Protein AF-A0A958DBS1-F1 (afdb_monomer_lite)

Foldseek 3Di:
DDDPPDPPPDPPNCPVLLVLLVVLVVCLPPVVPPAQLQVVLVCVVVVVDPPADNAQDQALVVLLVCCVSPVVNSCSQLVVVVLSSLVSVLSNLVSVCVVCCVVPVVVSVVVSVVSVVVSVVCVVLRLSVVSSVLSVQLVPDPDPVSVVVSRVVSRVSSCVQCVPDSHTHCVVVVVVD

pLDDT: mean 83.67, std 17.8, range [31.98, 98.0]

Structure (mmCIF, N/CA/C/O backbone):
data_AF-A0A958DBS1-F1
#
_entry.id   AF-A0A958DBS1-F1
#
loop_
_atom_site.group_PDB
_atom_site.id
_atom_site.type_symbol
_atom_site.label_atom_id
_atom_site.label_alt_id
_atom_site.label_comp_id
_atom_site.label_asym_id
_atom_site.label_entity_id
_atom_site.label_seq_id
_atom_site.pdbx_PDB_ins_code
_atom_site.Cartn_x
_atom_site.Cartn_y
_atom_site.Cartn_z
_atom_site.occupancy
_atom_site.B_iso_or_equiv
_atom_site.auth_seq_id
_atom_site.auth_comp_id
_atom_site.auth_asym_id
_atom_site.auth_atom_id
_atom_site.pdbx_PDB_model_num
ATOM 1 N N . MET A 1 1 ? -46.348 18.852 36.903 1.00 37.88 1 MET A N 1
ATOM 2 C CA . MET A 1 1 ? -45.927 17.475 36.578 1.00 37.88 1 MET A CA 1
ATOM 3 C C . MET A 1 1 ? -45.087 17.554 35.315 1.00 37.88 1 MET A C 1
ATOM 5 O O . MET A 1 1 ? -45.649 17.733 34.248 1.00 37.88 1 MET A O 1
ATOM 9 N N . ASN A 1 2 ? -43.759 17.574 35.464 1.00 40.53 2 ASN A N 1
ATOM 10 C CA . ASN A 1 2 ? -42.815 17.528 34.344 1.00 40.53 2 ASN A CA 1
ATOM 11 C C . ASN A 1 2 ? -42.469 16.058 34.119 1.00 40.53 2 ASN A C 1
ATOM 13 O O . ASN A 1 2 ? -41.893 15.438 35.012 1.00 40.53 2 ASN A O 1
ATOM 17 N N . ASP A 1 3 ? -42.862 15.512 32.973 1.00 43.09 3 ASP A N 1
ATOM 18 C CA . ASP A 1 3 ? -42.542 14.138 32.608 1.00 43.09 3 ASP A CA 1
ATOM 19 C C . ASP A 1 3 ? -41.077 14.073 32.154 1.00 43.09 3 ASP A C 1
ATOM 21 O O . ASP A 1 3 ? -40.670 14.679 31.160 1.00 43.09 3 ASP A O 1
ATOM 25 N N . GLY A 1 4 ? -40.257 13.426 32.979 1.00 46.59 4 GLY A N 1
ATOM 26 C CA . GLY A 1 4 ? -38.812 13.310 32.836 1.00 46.59 4 GLY A CA 1
ATOM 27 C C . GLY A 1 4 ? -38.427 12.228 31.837 1.00 46.59 4 GLY A C 1
ATOM 28 O O . GLY A 1 4 ? -37.801 11.235 32.207 1.00 46.59 4 GLY A O 1
ATOM 29 N N . SER A 1 5 ? -38.763 12.416 30.563 1.00 45.09 5 SER A N 1
ATOM 30 C CA . SER A 1 5 ? -38.277 11.543 29.498 1.0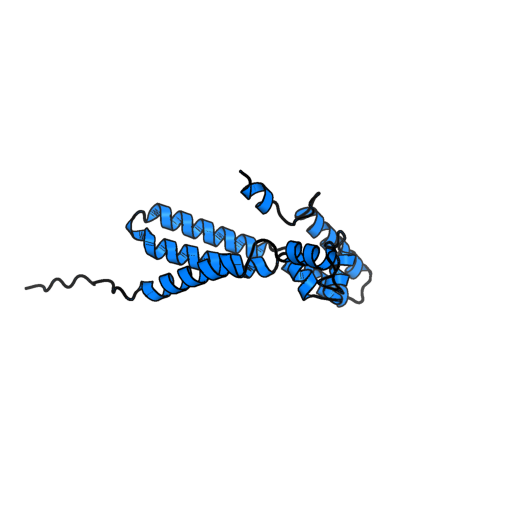0 45.09 5 SER A CA 1
ATOM 31 C C . SER A 1 5 ? -36.818 11.875 29.172 1.00 45.09 5 SER A C 1
ATOM 33 O O . SER A 1 5 ? -36.515 12.625 28.242 1.00 45.09 5 SER A O 1
ATOM 35 N N . SER A 1 6 ? -35.895 11.307 29.949 1.00 45.00 6 SER A N 1
ATOM 36 C CA . SER A 1 6 ? -34.503 11.125 29.535 1.00 45.00 6 SER A CA 1
ATOM 37 C C . SER A 1 6 ? -34.495 10.464 28.151 1.00 45.00 6 SER A C 1
ATOM 39 O O . SER A 1 6 ? -35.160 9.435 27.993 1.00 45.00 6 SER A O 1
ATOM 41 N N . PRO A 1 7 ? -33.755 10.968 27.147 1.00 44.88 7 PRO A N 1
ATOM 42 C CA . PRO A 1 7 ? -33.625 10.258 25.886 1.00 44.88 7 PRO A CA 1
ATOM 43 C C . PRO A 1 7 ? -32.905 8.937 26.166 1.00 44.88 7 PRO A C 1
ATOM 45 O O . PRO A 1 7 ? -31.698 8.912 26.414 1.00 44.88 7 PRO A O 1
ATOM 48 N N . GLN A 1 8 ? -33.641 7.825 26.156 1.00 46.41 8 GLN A N 1
ATOM 49 C CA . GLN A 1 8 ? -33.041 6.507 26.008 1.00 46.41 8 GLN A CA 1
ATOM 50 C C . GLN A 1 8 ? -32.365 6.505 24.638 1.00 46.41 8 GLN A C 1
ATOM 52 O O . GLN A 1 8 ? -33.016 6.313 23.614 1.00 46.41 8 GLN A O 1
ATOM 57 N N . ALA A 1 9 ? -31.064 6.802 24.609 1.00 46.28 9 ALA A N 1
ATOM 58 C CA . ALA A 1 9 ? -30.236 6.626 23.427 1.00 46.28 9 ALA A CA 1
ATOM 59 C C . ALA A 1 9 ? -30.399 5.167 22.986 1.00 46.28 9 ALA A C 1
ATOM 61 O O . ALA A 1 9 ? -29.949 4.247 23.670 1.00 46.28 9 ALA A O 1
ATOM 62 N N . SER A 1 10 ? -31.174 4.974 21.919 1.00 47.88 10 SER A N 1
ATOM 63 C CA . SER A 1 10 ? -31.716 3.672 21.552 1.00 47.88 10 SER A CA 1
ATOM 64 C C . SER A 1 10 ? -30.602 2.641 21.368 1.00 47.88 10 SER A C 1
ATOM 66 O O . SER A 1 10 ? -29.549 2.938 20.800 1.00 47.88 10 SER A O 1
ATOM 68 N N . ALA A 1 11 ? -30.872 1.396 21.763 1.00 51.47 11 ALA A N 1
ATOM 69 C CA . ALA A 1 11 ? -30.034 0.234 21.460 1.00 51.47 11 ALA A CA 1
ATOM 70 C C . ALA A 1 11 ? -29.718 0.084 19.948 1.00 51.47 11 ALA A C 1
ATOM 72 O O . ALA A 1 11 ? -28.815 -0.657 19.569 1.00 51.47 11 ALA A O 1
ATOM 73 N N . GLY A 1 12 ? -30.423 0.822 19.079 1.00 60.34 12 GLY A N 1
ATOM 74 C CA . GLY A 1 12 ? -30.175 0.903 17.643 1.00 60.34 12 GLY A CA 1
ATOM 75 C C . GLY A 1 12 ? -29.063 1.868 17.217 1.00 60.34 12 GLY A C 1
ATOM 76 O O . GLY A 1 12 ? -28.474 1.637 16.162 1.00 60.34 12 GLY A O 1
ATOM 77 N N . GLN A 1 13 ? -28.716 2.891 18.011 1.00 78.56 13 GLN A N 1
ATOM 78 C CA . GLN A 1 13 ? -27.933 4.044 17.532 1.00 78.56 13 GLN A CA 1
ATOM 79 C C . GLN A 1 13 ? -26.509 3.694 17.058 1.00 78.56 13 GLN A C 1
ATOM 81 O O . GLN A 1 13 ? -26.010 4.319 16.129 1.00 78.56 13 GLN A O 1
ATOM 86 N N . TRP A 1 14 ? -25.876 2.675 17.648 1.00 84.75 14 TRP A N 1
ATOM 87 C CA . TRP A 1 14 ? -24.516 2.229 17.287 1.00 84.75 14 TRP A CA 1
ATOM 88 C C . TRP A 1 14 ? -24.461 0.788 16.768 1.00 84.75 14 TRP A C 1
ATOM 90 O O . TRP A 1 14 ? -23.393 0.288 16.426 1.00 84.75 14 TRP A O 1
ATOM 100 N N . SER A 1 15 ? -25.615 0.121 16.662 1.00 86.31 15 SER A N 1
ATOM 101 C CA . SER A 1 15 ? -25.709 -1.295 16.283 1.00 86.31 15 SER A CA 1
ATOM 102 C C . SER A 1 15 ? -25.106 -1.585 14.903 1.00 86.31 15 SER A C 1
ATOM 104 O O . SER A 1 15 ? -24.431 -2.597 14.719 1.00 86.31 15 SER A O 1
ATOM 106 N N . ALA A 1 16 ? -25.296 -0.671 13.948 1.00 90.56 16 ALA A N 1
ATOM 107 C CA . ALA A 1 16 ? -24.706 -0.760 12.618 1.00 90.56 16 ALA A CA 1
ATOM 108 C C . ALA A 1 16 ? -23.175 -0.674 12.669 1.00 90.56 16 ALA A C 1
ATOM 110 O O . ALA A 1 16 ? -22.500 -1.461 12.013 1.00 90.56 16 ALA A O 1
ATOM 111 N N . LEU A 1 17 ? -22.628 0.224 13.494 1.00 91.25 17 LEU A N 1
ATOM 112 C CA . LEU A 1 17 ? -21.185 0.405 13.627 1.00 91.25 17 LEU A CA 1
ATOM 113 C C . LEU A 1 17 ? -20.525 -0.794 14.315 1.00 91.25 17 LEU A C 1
ATOM 115 O O . LEU A 1 17 ? -19.460 -1.225 13.891 1.00 91.25 17 LEU A O 1
ATOM 119 N N . TYR A 1 18 ? -21.179 -1.388 15.317 1.00 93.44 18 TYR A N 1
ATOM 120 C CA . TYR A 1 18 ? -20.690 -2.618 15.944 1.00 93.44 18 TYR A CA 1
ATOM 121 C C . TYR A 1 18 ? -20.669 -3.794 14.968 1.00 93.44 18 TYR A C 1
ATOM 123 O O . TYR A 1 18 ? -19.679 -4.518 14.906 1.00 93.44 18 TYR A O 1
ATOM 131 N N . LYS A 1 19 ? -21.726 -3.961 14.162 1.00 92.56 19 LYS A N 1
ATOM 132 C CA . LYS A 1 19 ? -21.759 -4.987 13.109 1.00 92.56 19 LYS A CA 1
ATOM 133 C C . LYS A 1 19 ? -20.675 -4.744 12.062 1.00 92.56 19 LYS A C 1
ATOM 135 O O . LYS A 1 19 ? -19.956 -5.675 11.719 1.00 92.56 19 LYS A O 1
ATOM 140 N N . ALA A 1 20 ? -20.532 -3.503 11.597 1.00 93.19 20 ALA A N 1
ATOM 141 C CA . ALA A 1 20 ? -19.509 -3.129 10.628 1.00 93.19 20 ALA A CA 1
ATOM 142 C C . ALA A 1 20 ? -18.098 -3.390 11.168 1.00 93.19 20 ALA A C 1
ATOM 144 O O . ALA A 1 20 ? -17.306 -4.025 10.485 1.00 93.19 20 ALA A O 1
ATOM 145 N N . GLY A 1 21 ? -17.804 -2.984 12.407 1.00 93.69 21 GLY A N 1
ATOM 146 C CA . GLY A 1 21 ? -16.518 -3.239 13.056 1.00 93.69 21 GLY A CA 1
ATOM 147 C C . GLY A 1 21 ? -16.234 -4.727 13.264 1.00 93.69 21 GLY A C 1
ATOM 148 O O . GLY A 1 21 ? -15.117 -5.166 13.021 1.00 93.69 21 GLY A O 1
ATOM 149 N N . ALA A 1 22 ? -17.234 -5.527 13.646 1.00 93.12 22 ALA A N 1
ATOM 150 C CA . ALA A 1 22 ? -17.069 -6.974 13.800 1.00 93.12 22 ALA A CA 1
ATOM 151 C C . ALA A 1 22 ? -16.776 -7.666 12.459 1.00 93.12 22 ALA A C 1
ATOM 153 O O . ALA A 1 22 ? -15.847 -8.465 12.366 1.00 93.12 22 ALA A O 1
ATOM 154 N N . VAL A 1 23 ? -17.529 -7.328 11.407 1.00 94.69 23 VAL A N 1
ATOM 155 C CA . VAL A 1 23 ? -17.270 -7.834 10.050 1.00 94.69 23 VAL A CA 1
ATOM 156 C C . VAL A 1 23 ? -15.896 -7.375 9.566 1.00 94.69 23 VAL A C 1
ATOM 158 O O . VAL A 1 23 ? -15.140 -8.186 9.044 1.00 94.69 23 VAL A O 1
ATOM 161 N N . ALA A 1 24 ? -15.541 -6.109 9.790 1.00 93.81 24 ALA A N 1
ATOM 162 C CA . ALA A 1 24 ? -14.245 -5.562 9.412 1.00 93.81 24 ALA A CA 1
ATOM 163 C C . ALA A 1 24 ? -13.087 -6.278 10.117 1.00 93.81 24 ALA A C 1
ATOM 165 O O . ALA A 1 24 ? -12.111 -6.621 9.460 1.00 93.81 24 ALA A O 1
ATOM 166 N N . ALA A 1 25 ? -13.217 -6.574 11.412 1.00 92.31 25 ALA A N 1
ATOM 167 C CA . ALA A 1 25 ? -12.217 -7.330 12.160 1.00 92.31 25 ALA A CA 1
ATOM 168 C C . ALA A 1 25 ? -12.032 -8.749 11.598 1.00 92.31 25 ALA A C 1
ATOM 170 O O . ALA A 1 25 ? -10.903 -9.196 11.421 1.00 92.31 25 ALA A O 1
ATOM 171 N N . LEU A 1 26 ? -13.126 -9.446 11.269 1.00 92.50 26 LEU A N 1
ATOM 172 C CA . LEU A 1 26 ? -13.050 -10.775 10.655 1.00 92.50 26 LEU A CA 1
ATOM 173 C C . LEU A 1 26 ? -12.401 -10.715 9.267 1.00 92.50 26 LEU A C 1
ATOM 175 O O . LEU A 1 26 ? -11.531 -11.526 8.964 1.00 92.50 26 LEU A O 1
ATOM 179 N N . LEU A 1 27 ? -12.786 -9.747 8.435 1.00 90.62 27 LEU A N 1
ATOM 180 C CA . LEU A 1 27 ? -12.197 -9.570 7.107 1.00 90.62 27 LEU A CA 1
ATOM 181 C C . LEU A 1 27 ? -10.702 -9.238 7.187 1.00 90.62 27 LEU A C 1
ATOM 183 O O . LEU A 1 27 ? -9.920 -9.841 6.457 1.00 90.62 27 LEU A O 1
ATOM 187 N N . ALA A 1 28 ? -10.298 -8.339 8.088 1.00 85.94 28 ALA A N 1
ATOM 188 C CA . ALA A 1 28 ? -8.894 -7.993 8.290 1.00 85.94 28 ALA A CA 1
ATOM 189 C C . ALA A 1 28 ? -8.063 -9.228 8.678 1.00 85.94 28 ALA A C 1
ATOM 191 O O . ALA A 1 28 ? -7.009 -9.461 8.107 1.00 85.94 28 ALA A O 1
ATOM 192 N N . VAL A 1 29 ? -8.576 -10.078 9.573 1.00 83.44 29 VAL A N 1
ATOM 193 C CA . VAL A 1 29 ? -7.853 -11.276 10.030 1.00 83.44 29 VAL A CA 1
ATOM 194 C C . VAL A 1 29 ? -7.811 -12.389 8.978 1.00 83.44 29 VAL A C 1
ATOM 196 O O . VAL A 1 29 ? -6.780 -13.038 8.812 1.00 83.44 29 VAL A O 1
ATOM 199 N N . PHE A 1 30 ? -8.930 -12.664 8.303 1.00 80.88 30 PHE A N 1
ATOM 200 C CA . PHE A 1 30 ? -9.057 -13.853 7.453 1.00 80.88 30 PHE A CA 1
ATOM 201 C C . PHE A 1 30 ? -8.761 -13.603 5.975 1.00 80.88 30 PHE A C 1
ATOM 203 O O . PHE A 1 30 ? -8.286 -14.515 5.301 1.00 80.88 30 PHE A O 1
ATOM 210 N N . VAL A 1 31 ? -9.069 -12.411 5.459 1.00 76.06 31 VAL A N 1
ATOM 211 C CA . VAL A 1 31 ? -8.934 -12.091 4.028 1.00 76.06 31 VAL A CA 1
ATOM 212 C C . VAL A 1 31 ? -7.621 -11.374 3.761 1.00 76.06 31 VAL A C 1
ATOM 214 O O . VAL A 1 31 ? -6.887 -11.760 2.856 1.00 76.06 31 VAL A O 1
ATOM 217 N N . PHE A 1 32 ? -7.289 -10.378 4.578 1.00 69.19 32 PHE A N 1
ATOM 218 C CA . PHE A 1 32 ? -6.029 -9.640 4.483 1.00 69.19 32 PHE A CA 1
ATOM 219 C C . PHE A 1 32 ? -4.960 -10.312 5.342 1.00 69.19 32 PHE A C 1
ATOM 221 O O . PHE A 1 32 ? -4.349 -9.724 6.228 1.00 69.19 32 PHE A O 1
ATOM 228 N N . ARG A 1 33 ? -4.770 -11.613 5.094 1.00 63.53 33 ARG A N 1
ATOM 229 C CA . ARG A 1 33 ? -3.727 -12.397 5.744 1.00 63.53 33 ARG A CA 1
ATOM 230 C C . ARG A 1 33 ? -2.371 -11.740 5.474 1.00 63.53 33 ARG A C 1
ATOM 232 O O . ARG A 1 33 ? -2.103 -11.265 4.373 1.00 63.53 33 ARG A O 1
ATOM 239 N N . ARG A 1 34 ? -1.536 -11.704 6.513 1.00 63.88 34 ARG A N 1
ATOM 240 C CA . ARG A 1 34 ? -0.300 -10.916 6.560 1.00 63.88 34 ARG A CA 1
ATOM 241 C C . ARG A 1 34 ? 0.600 -11.203 5.341 1.00 63.88 34 ARG A C 1
ATOM 243 O O . ARG A 1 34 ? 1.232 -12.254 5.290 1.00 63.88 34 ARG A O 1
ATOM 250 N N . ASN A 1 35 ? 0.705 -10.211 4.449 1.00 73.69 35 ASN A N 1
ATOM 251 C CA . ASN A 1 35 ? 1.658 -10.093 3.335 1.00 73.69 35 ASN A CA 1
ATOM 252 C C . ASN A 1 35 ? 1.405 -10.997 2.102 1.00 73.69 35 ASN A C 1
ATOM 254 O O . ASN A 1 35 ? 2.087 -12.001 1.883 1.00 73.69 35 ASN A O 1
ATOM 258 N N . LEU A 1 36 ? 0.481 -10.563 1.233 1.00 83.81 36 LEU A N 1
ATOM 259 C CA . LEU A 1 36 ? 0.173 -11.213 -0.053 1.00 83.81 36 LEU A CA 1
ATOM 260 C C . LEU A 1 36 ? 1.384 -11.321 -0.994 1.00 83.81 36 LEU A C 1
ATOM 262 O O . LEU A 1 36 ? 1.486 -12.285 -1.750 1.00 83.81 36 LEU A O 1
ATOM 266 N N . GLY A 1 37 ? 2.311 -10.357 -0.958 1.00 84.06 37 GLY A N 1
ATOM 267 C CA . GLY A 1 37 ? 3.538 -10.407 -1.755 1.00 84.06 37 GLY A CA 1
ATOM 268 C C . GLY A 1 37 ? 4.417 -11.599 -1.372 1.00 84.06 37 GLY A C 1
ATOM 269 O O . GLY A 1 37 ? 4.865 -12.347 -2.238 1.00 84.06 37 GLY A O 1
ATOM 270 N N . ALA A 1 38 ? 4.607 -11.833 -0.074 1.00 82.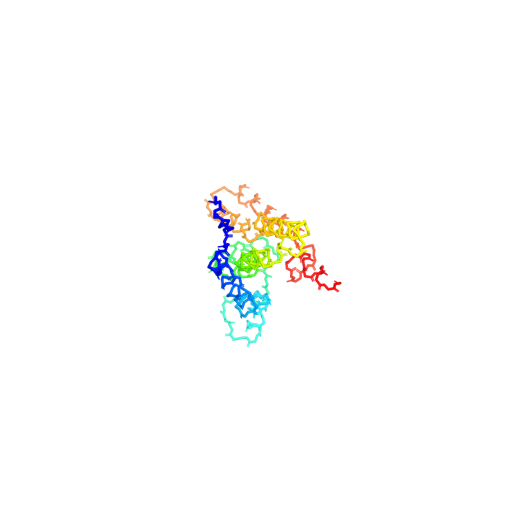94 38 ALA A N 1
ATOM 271 C CA . ALA A 1 38 ? 5.367 -12.979 0.418 1.00 82.94 38 ALA A CA 1
ATOM 272 C C . ALA A 1 38 ? 4.705 -14.311 0.036 1.00 82.94 38 ALA A C 1
ATOM 274 O O . ALA A 1 38 ? 5.390 -15.226 -0.423 1.00 82.94 38 ALA A O 1
ATOM 275 N N . GLU A 1 39 ? 3.380 -14.418 0.170 1.00 85.00 39 GLU A N 1
ATOM 276 C CA . GLU A 1 39 ? 2.637 -15.609 -0.259 1.00 85.00 39 GLU A CA 1
ATOM 277 C C . GLU A 1 39 ? 2.795 -15.856 -1.763 1.00 85.00 39 GLU A C 1
ATOM 279 O O . GLU A 1 39 ? 3.078 -16.981 -2.178 1.00 85.00 39 GLU A O 1
ATOM 284 N N . LEU A 1 40 ? 2.695 -14.805 -2.580 1.00 87.38 40 LEU A N 1
ATOM 285 C CA . LEU A 1 40 ? 2.876 -14.894 -4.025 1.00 87.38 40 LEU A CA 1
ATOM 286 C C . LEU A 1 40 ? 4.286 -15.383 -4.395 1.00 87.38 40 LEU A C 1
ATOM 288 O O . LEU A 1 40 ? 4.414 -16.305 -5.203 1.00 87.38 40 LEU A O 1
ATOM 292 N N . SER A 1 41 ? 5.332 -14.839 -3.763 1.00 86.62 41 SER A N 1
ATOM 293 C CA . SER A 1 41 ? 6.717 -15.305 -3.941 1.00 86.62 41 SER A CA 1
ATOM 294 C C . SER A 1 41 ? 6.907 -16.761 -3.526 1.00 86.62 41 SER A C 1
ATOM 296 O O . SER A 1 41 ? 7.572 -17.523 -4.230 1.00 86.62 41 SER A O 1
ATOM 298 N N . LEU A 1 42 ? 6.315 -17.179 -2.403 1.00 87.31 42 LEU A N 1
ATOM 299 C CA . LEU A 1 42 ? 6.379 -18.565 -1.936 1.00 87.31 42 LEU A CA 1
ATOM 300 C C . LEU A 1 42 ? 5.708 -19.513 -2.935 1.00 87.31 42 LEU A C 1
ATOM 302 O O . LEU A 1 42 ? 6.308 -20.505 -3.346 1.00 87.31 42 LEU A O 1
ATOM 306 N N . LEU A 1 43 ? 4.492 -19.194 -3.380 1.00 90.75 43 LEU A N 1
ATOM 307 C CA . LEU A 1 43 ? 3.761 -20.000 -4.359 1.00 90.75 43 LEU A CA 1
ATOM 308 C C . LEU A 1 43 ? 4.489 -20.075 -5.708 1.00 90.75 43 LEU A C 1
ATOM 310 O O . LEU A 1 43 ? 4.533 -21.145 -6.320 1.00 90.75 43 LEU A O 1
ATOM 314 N N . ALA A 1 44 ? 5.087 -18.969 -6.157 1.00 89.94 44 ALA A N 1
ATOM 315 C CA . ALA A 1 44 ? 5.914 -18.937 -7.360 1.00 89.94 44 ALA A CA 1
ATOM 316 C C . ALA A 1 44 ? 7.176 -19.801 -7.201 1.00 89.94 44 ALA A C 1
ATOM 318 O O . ALA A 1 44 ? 7.526 -20.555 -8.108 1.00 89.94 44 ALA A O 1
ATOM 319 N N . SER A 1 45 ? 7.808 -19.775 -6.024 1.00 87.38 45 SER A N 1
ATOM 320 C CA . SER A 1 45 ? 8.991 -20.590 -5.709 1.00 87.38 45 SER A CA 1
ATOM 321 C C . SER A 1 45 ? 8.695 -22.095 -5.731 1.00 87.38 45 SER A C 1
ATOM 323 O O . SER A 1 45 ? 9.531 -22.884 -6.164 1.00 87.38 45 SER A O 1
ATOM 325 N N . PHE A 1 46 ? 7.489 -22.503 -5.328 1.00 92.06 46 PHE A N 1
ATOM 326 C CA . PHE A 1 46 ? 7.016 -23.888 -5.455 1.00 92.06 46 PHE A CA 1
ATOM 327 C C . PHE A 1 46 ? 6.487 -24.238 -6.857 1.00 92.06 46 PHE A C 1
ATOM 329 O O . PHE A 1 46 ? 6.040 -25.362 -7.084 1.00 92.06 46 PHE A O 1
ATOM 336 N N . GLY A 1 47 ? 6.501 -23.297 -7.806 1.00 91.19 47 GLY A N 1
ATOM 337 C CA . GLY A 1 47 ? 5.987 -23.496 -9.163 1.00 91.19 47 GLY A CA 1
ATOM 338 C C . GLY A 1 47 ? 4.463 -23.634 -9.252 1.00 91.19 47 GLY A C 1
ATOM 339 O O . GLY A 1 47 ? 3.951 -24.050 -10.296 1.00 91.19 47 GLY A O 1
ATOM 340 N N . LEU A 1 48 ? 3.743 -23.291 -8.177 1.00 92.12 48 LEU A N 1
ATOM 341 C CA . LEU A 1 48 ? 2.278 -23.322 -8.101 1.00 92.12 48 LEU A CA 1
ATOM 342 C C . LEU A 1 48 ? 1.650 -22.133 -8.838 1.00 92.12 48 LEU A C 1
ATOM 344 O O . LEU A 1 48 ? 0.548 -22.246 -9.368 1.00 92.12 48 LEU A O 1
ATOM 348 N N . VAL A 1 49 ? 2.372 -21.012 -8.907 1.00 89.75 49 VAL A N 1
ATOM 349 C CA . VAL A 1 49 ? 2.019 -19.828 -9.699 1.00 89.75 49 VAL A CA 1
ATOM 350 C C . VAL A 1 49 ? 3.122 -19.586 -10.727 1.00 89.75 49 VAL A C 1
ATOM 352 O O . VAL A 1 49 ? 4.305 -19.643 -10.402 1.00 89.75 49 VAL A O 1
ATOM 355 N N . ARG A 1 50 ? 2.746 -19.347 -11.988 1.00 88.00 50 ARG A N 1
ATOM 356 C CA . ARG A 1 50 ? 3.677 -19.131 -13.109 1.00 88.00 50 ARG A CA 1
ATOM 357 C C . ARG A 1 50 ? 3.479 -17.748 -13.720 1.00 88.00 50 ARG A C 1
ATOM 359 O O . ARG A 1 50 ? 2.396 -17.184 -13.618 1.00 88.00 50 ARG A O 1
ATOM 366 N N . GLY A 1 51 ? 4.512 -17.235 -14.391 1.00 84.94 51 GLY A N 1
ATOM 367 C CA . GLY A 1 51 ? 4.467 -15.912 -15.031 1.00 84.94 51 GLY A CA 1
ATOM 368 C C . GLY A 1 51 ? 4.562 -14.748 -14.042 1.00 84.94 51 GLY A C 1
ATOM 369 O O . GLY A 1 51 ? 4.156 -13.637 -14.359 1.00 84.94 51 GLY A O 1
ATOM 370 N N . VAL A 1 52 ? 5.075 -15.016 -12.841 1.00 88.38 52 VAL A N 1
ATOM 371 C CA . VAL A 1 52 ? 5.278 -14.043 -11.769 1.00 88.38 52 VAL A CA 1
ATOM 372 C C . VAL A 1 52 ? 6.731 -14.162 -11.299 1.00 88.38 52 VAL A C 1
ATOM 374 O O . VAL A 1 52 ? 7.219 -15.292 -11.192 1.00 88.38 52 VAL A O 1
ATOM 377 N N . PRO A 1 53 ? 7.440 -13.047 -11.039 1.00 87.19 53 PRO A N 1
ATOM 378 C CA . PRO A 1 53 ? 8.769 -13.090 -10.434 1.00 87.19 53 PRO A CA 1
ATOM 379 C C . PRO A 1 53 ? 8.753 -13.858 -9.107 1.00 87.19 53 PRO A C 1
ATOM 381 O O . PRO A 1 53 ? 7.813 -13.739 -8.339 1.00 87.19 53 PRO A O 1
ATOM 384 N N . VAL A 1 54 ? 9.790 -14.636 -8.796 1.00 85.75 54 VAL A N 1
ATOM 385 C CA . VAL A 1 54 ? 9.886 -15.327 -7.488 1.00 85.75 54 VAL A CA 1
ATOM 386 C C . VAL A 1 54 ? 10.306 -14.389 -6.351 1.00 85.75 54 VAL A C 1
ATOM 388 O O . VAL A 1 54 ? 10.184 -14.728 -5.176 1.00 85.75 54 VAL A O 1
ATOM 391 N N . ALA A 1 55 ? 10.797 -13.202 -6.701 1.00 85.69 55 ALA A N 1
ATOM 392 C CA . ALA A 1 55 ? 11.192 -12.145 -5.788 1.00 85.69 55 ALA A CA 1
ATOM 393 C C . ALA A 1 55 ? 10.767 -10.786 -6.367 1.00 85.69 55 ALA A C 1
ATOM 395 O O . ALA A 1 55 ? 10.728 -10.642 -7.594 1.00 85.69 55 ALA A O 1
ATOM 396 N N . PRO A 1 56 ? 10.450 -9.798 -5.513 1.00 86.62 56 PRO A N 1
ATOM 397 C CA . PRO A 1 56 ? 10.154 -8.451 -5.975 1.00 86.62 56 PRO A CA 1
ATOM 398 C C . PRO A 1 56 ? 11.383 -7.833 -6.666 1.00 86.62 56 PRO A C 1
ATOM 400 O O . PRO A 1 56 ? 12.512 -8.108 -6.248 1.00 86.62 56 PRO A O 1
ATOM 403 N N . PRO A 1 57 ? 11.183 -6.981 -7.687 1.00 90.31 57 PRO A N 1
ATOM 404 C CA . PRO A 1 57 ? 12.280 -6.254 -8.311 1.00 90.31 57 PRO A CA 1
ATOM 405 C C . PRO A 1 57 ? 13.049 -5.371 -7.325 1.00 90.31 57 PRO A C 1
ATOM 407 O O . PRO A 1 57 ? 12.499 -4.898 -6.324 1.00 90.31 57 PRO A O 1
ATOM 410 N N . THR A 1 58 ? 14.316 -5.100 -7.626 1.00 88.62 58 THR A N 1
ATOM 411 C CA . THR A 1 58 ? 15.190 -4.298 -6.749 1.00 88.62 58 THR A CA 1
ATOM 412 C C . THR A 1 58 ? 15.530 -2.927 -7.317 1.00 88.62 58 THR A C 1
ATOM 414 O O . THR A 1 58 ? 15.968 -2.068 -6.558 1.00 88.62 58 THR A O 1
ATOM 417 N N . ILE A 1 59 ? 15.279 -2.696 -8.609 1.00 92.06 59 ILE A N 1
ATOM 418 C CA . ILE A 1 59 ? 15.537 -1.419 -9.288 1.00 92.06 59 ILE A CA 1
ATOM 419 C C . ILE A 1 59 ? 14.272 -0.863 -9.949 1.00 92.06 59 ILE A C 1
ATOM 421 O O . ILE A 1 59 ? 13.365 -1.603 -10.342 1.00 92.06 59 ILE A O 1
ATOM 425 N N . ALA A 1 60 ? 14.201 0.459 -10.098 1.00 95.00 60 ALA A N 1
ATOM 426 C CA . ALA A 1 60 ? 13.011 1.167 -10.567 1.00 95.00 60 ALA A CA 1
ATOM 427 C C . ALA A 1 60 ? 12.600 0.762 -11.988 1.00 95.00 60 ALA A C 1
ATOM 429 O O . ALA A 1 60 ? 11.411 0.623 -12.274 1.00 95.00 60 ALA A O 1
ATOM 430 N N . ALA A 1 61 ? 13.575 0.530 -12.871 1.00 95.94 61 ALA A N 1
ATOM 431 C CA . ALA A 1 61 ? 13.308 0.115 -14.246 1.00 95.94 61 ALA A CA 1
ATOM 432 C C . ALA A 1 61 ? 12.554 -1.225 -14.308 1.00 95.94 61 ALA A C 1
ATOM 434 O O . ALA A 1 61 ? 11.590 -1.359 -15.061 1.00 95.94 61 ALA A O 1
ATOM 435 N N . GLU A 1 62 ? 12.949 -2.195 -13.482 1.00 94.81 62 GLU A N 1
ATOM 436 C CA . GLU A 1 62 ? 12.285 -3.500 -13.403 1.00 94.81 62 GLU A CA 1
ATOM 437 C C . GLU A 1 62 ? 10.904 -3.394 -12.756 1.00 94.81 62 GLU A C 1
ATOM 439 O O . GLU A 1 62 ? 9.965 -4.044 -13.207 1.00 94.81 62 GLU A O 1
ATOM 444 N N . TRP A 1 63 ? 10.740 -2.530 -11.750 1.00 95.12 63 TRP A N 1
ATOM 445 C CA . TRP A 1 63 ? 9.420 -2.219 -11.200 1.00 95.12 63 TRP A CA 1
ATOM 446 C C . TRP A 1 63 ? 8.482 -1.633 -12.250 1.00 95.12 63 TRP A C 1
ATOM 448 O O . TRP A 1 63 ? 7.324 -2.041 -12.335 1.00 95.12 63 TRP A O 1
ATOM 458 N N . PHE A 1 64 ? 8.960 -0.690 -13.062 1.00 97.31 64 PHE A N 1
ATOM 459 C CA . PHE A 1 64 ? 8.162 -0.102 -14.135 1.00 97.31 64 PHE A CA 1
ATOM 460 C C . PHE A 1 64 ? 7.814 -1.138 -15.207 1.00 97.31 64 PHE A C 1
ATOM 462 O O . PHE A 1 64 ? 6.671 -1.165 -15.662 1.00 97.31 64 PHE A O 1
ATOM 469 N N . GLY A 1 65 ? 8.755 -2.026 -15.547 1.00 96.81 65 GLY A N 1
ATOM 470 C CA . GLY A 1 65 ? 8.501 -3.187 -16.402 1.00 96.81 65 GLY A CA 1
ATOM 471 C C . GLY A 1 65 ? 7.415 -4.096 -15.826 1.00 96.81 65 GLY A C 1
ATOM 472 O O . GLY A 1 65 ? 6.430 -4.380 -16.496 1.00 96.81 65 GLY A O 1
ATOM 473 N N . LEU A 1 66 ? 7.503 -4.451 -14.542 1.00 95.38 66 LEU A N 1
ATOM 474 C CA . LEU A 1 66 ? 6.500 -5.284 -13.880 1.00 95.38 66 LEU A CA 1
ATOM 475 C C . LEU A 1 66 ? 5.122 -4.610 -13.819 1.00 95.38 66 LEU A C 1
ATOM 477 O O . LEU A 1 66 ? 4.106 -5.282 -13.965 1.00 95.38 66 LEU A O 1
ATOM 481 N N . PHE A 1 67 ? 5.063 -3.289 -13.636 1.00 96.50 67 PHE A N 1
ATOM 482 C CA . PHE A 1 67 ? 3.810 -2.537 -13.727 1.00 96.50 67 PHE A CA 1
ATOM 483 C C . PHE A 1 67 ? 3.191 -2.580 -15.125 1.00 96.50 67 PHE A C 1
ATOM 485 O O . PHE A 1 67 ? 1.964 -2.621 -15.236 1.00 96.50 67 PHE A O 1
ATOM 492 N N . HIS A 1 68 ? 4.026 -2.562 -16.165 1.00 95.81 68 HIS A N 1
ATOM 493 C CA . HIS A 1 68 ? 3.592 -2.689 -17.551 1.00 95.81 68 HIS A CA 1
ATOM 494 C C . HIS A 1 68 ? 3.090 -4.106 -17.857 1.00 95.81 68 HIS A C 1
ATOM 496 O O . HIS A 1 68 ? 2.004 -4.260 -18.414 1.00 95.81 68 HIS A O 1
ATOM 502 N N . ASP A 1 69 ? 3.836 -5.126 -17.432 1.00 95.31 69 ASP A N 1
ATOM 503 C CA . ASP A 1 69 ? 3.545 -6.530 -17.727 1.00 95.31 69 ASP A CA 1
ATOM 504 C C . ASP A 1 69 ? 2.376 -7.068 -16.894 1.00 95.31 69 ASP A C 1
ATOM 506 O O . ASP A 1 69 ? 1.484 -7.751 -17.399 1.00 95.31 69 ASP A O 1
ATOM 510 N N . ASN A 1 70 ? 2.375 -6.778 -15.590 1.00 94.81 70 ASN A N 1
ATOM 511 C CA . ASN A 1 70 ? 1.359 -7.244 -14.660 1.00 94.81 70 ASN A CA 1
ATOM 512 C C . ASN A 1 70 ? 1.186 -6.285 -13.473 1.00 94.81 70 ASN A C 1
ATOM 514 O O . ASN A 1 70 ? 1.708 -6.484 -12.370 1.00 94.81 70 ASN A O 1
ATOM 518 N N . ARG A 1 71 ? 0.357 -5.259 -13.690 1.00 95.19 71 ARG A N 1
ATOM 519 C CA . ARG A 1 71 ? 0.008 -4.245 -12.684 1.00 95.19 71 ARG A CA 1
ATOM 520 C C . ARG A 1 71 ? -0.455 -4.839 -11.353 1.00 95.19 71 ARG A C 1
ATOM 522 O O . ARG A 1 71 ? -0.086 -4.317 -10.307 1.00 95.19 71 ARG A O 1
ATOM 529 N N . LEU A 1 72 ? -1.258 -5.905 -11.367 1.00 93.88 72 LEU A N 1
ATOM 530 C CA . LEU A 1 72 ? -1.773 -6.506 -10.131 1.00 93.88 72 LEU A CA 1
ATOM 531 C C . LEU A 1 72 ? -0.658 -7.160 -9.314 1.00 93.88 72 LEU A C 1
ATOM 533 O O . LEU A 1 72 ? -0.618 -6.987 -8.099 1.00 93.88 72 LEU A O 1
ATOM 537 N N . VAL A 1 73 ? 0.273 -7.855 -9.968 1.00 93.38 73 VAL A N 1
ATOM 538 C CA . VAL A 1 73 ? 1.450 -8.435 -9.307 1.00 93.38 73 VAL A CA 1
ATOM 539 C C . VAL A 1 73 ? 2.339 -7.340 -8.721 1.00 93.38 73 VAL A C 1
ATOM 541 O O . VAL A 1 73 ? 2.719 -7.434 -7.556 1.00 93.38 73 VAL A O 1
ATOM 544 N N . ALA A 1 74 ? 2.614 -6.273 -9.479 1.00 93.06 74 ALA A N 1
ATOM 545 C CA . ALA A 1 74 ? 3.391 -5.138 -8.979 1.00 93.06 74 ALA A CA 1
ATOM 546 C C . ALA A 1 74 ? 2.745 -4.513 -7.729 1.00 93.06 74 ALA A C 1
ATOM 548 O O . ALA A 1 74 ? 3.406 -4.327 -6.710 1.00 93.06 74 ALA A O 1
ATOM 549 N N . LEU A 1 75 ? 1.433 -4.250 -7.773 1.00 92.56 75 LEU A N 1
ATOM 550 C CA . LEU A 1 75 ? 0.677 -3.721 -6.632 1.00 92.56 75 LEU A CA 1
ATOM 551 C C . LEU A 1 75 ? 0.669 -4.683 -5.437 1.00 92.56 75 LEU A C 1
ATOM 553 O O . LEU A 1 75 ? 0.737 -4.234 -4.294 1.00 92.56 75 LEU A O 1
ATOM 557 N N . THR A 1 76 ? 0.625 -5.992 -5.692 1.00 89.69 76 THR A N 1
ATOM 558 C CA . THR A 1 76 ? 0.701 -7.020 -4.644 1.00 89.69 76 THR A CA 1
ATOM 559 C C . THR A 1 76 ? 2.043 -6.964 -3.923 1.00 89.69 76 THR A C 1
ATOM 561 O O . THR A 1 76 ? 2.071 -6.921 -2.697 1.00 89.69 76 THR A O 1
ATOM 564 N N . TYR A 1 77 ? 3.154 -6.900 -4.664 1.00 87.69 77 TYR A N 1
ATOM 565 C CA . TYR A 1 77 ? 4.485 -6.818 -4.062 1.00 87.69 77 TYR A CA 1
ATOM 566 C C . TYR A 1 77 ? 4.770 -5.498 -3.341 1.00 87.69 77 TYR A C 1
ATOM 568 O O . TYR A 1 77 ? 5.603 -5.472 -2.439 1.00 87.69 77 TYR A O 1
ATOM 576 N N . LEU A 1 78 ? 4.081 -4.417 -3.713 1.00 88.38 78 LEU A N 1
ATOM 577 C CA . LEU A 1 78 ? 4.171 -3.120 -3.037 1.00 88.38 78 LEU A CA 1
ATOM 578 C C . LEU A 1 78 ? 3.138 -2.949 -1.911 1.00 88.38 78 LEU A C 1
ATOM 580 O O . LEU A 1 78 ? 2.899 -1.824 -1.473 1.00 88.38 78 LEU A O 1
ATOM 584 N N . ASN A 1 79 ? 2.505 -4.039 -1.460 1.00 85.31 79 ASN A N 1
ATOM 585 C CA . ASN A 1 79 ? 1.539 -4.037 -0.359 1.00 85.31 79 ASN A CA 1
ATOM 586 C C . ASN A 1 79 ? 0.368 -3.058 -0.570 1.00 85.31 79 ASN A C 1
ATOM 588 O O . ASN A 1 79 ? -0.141 -2.451 0.369 1.00 85.31 79 ASN A O 1
ATOM 592 N N . TYR A 1 80 ? -0.090 -2.880 -1.813 1.00 89.81 80 TYR A N 1
ATOM 593 C CA . TYR A 1 80 ? -1.239 -2.013 -2.103 1.00 89.81 80 TYR A CA 1
ATOM 594 C C . TYR A 1 80 ? -2.497 -2.469 -1.352 1.00 89.81 80 TYR A C 1
ATOM 596 O O . TYR A 1 80 ? -3.297 -1.651 -0.902 1.00 89.81 80 TYR A O 1
ATOM 604 N N . PHE A 1 81 ? -2.673 -3.785 -1.204 1.00 87.50 81 PHE A N 1
ATOM 605 C CA . PHE A 1 81 ? -3.868 -4.360 -0.595 1.00 87.50 81 PHE A CA 1
ATOM 606 C C . PHE A 1 81 ? -3.981 -4.098 0.909 1.00 87.50 81 PHE A C 1
ATOM 608 O O . PHE A 1 81 ? -5.098 -4.063 1.427 1.00 87.50 81 PHE A O 1
ATOM 615 N N . ASP A 1 82 ? -2.870 -3.807 1.579 1.00 85.88 82 ASP A N 1
ATOM 616 C CA . ASP A 1 82 ? -2.849 -3.409 2.985 1.00 85.88 82 ASP A CA 1
ATOM 617 C C . ASP A 1 82 ? -3.656 -2.117 3.203 1.00 85.88 82 ASP A C 1
ATOM 619 O O . ASP A 1 82 ? -4.219 -1.913 4.273 1.00 85.88 82 ASP A O 1
ATOM 623 N N . LEU A 1 83 ? -3.814 -1.257 2.184 1.00 89.44 83 LEU A N 1
ATOM 624 C CA . LEU A 1 83 ? -4.699 -0.087 2.275 1.00 89.44 83 LEU A CA 1
ATOM 625 C C . LEU A 1 83 ? -6.133 -0.486 2.646 1.00 89.44 83 LEU A C 1
ATOM 627 O O . LEU A 1 83 ? -6.773 0.183 3.459 1.00 89.44 83 LEU A O 1
ATOM 631 N N . PHE A 1 84 ? -6.642 -1.589 2.094 1.00 91.38 84 PHE A N 1
ATOM 632 C CA . PHE A 1 84 ? -7.972 -2.081 2.447 1.00 91.38 84 PHE A CA 1
ATOM 633 C C . PHE A 1 84 ? -8.001 -2.616 3.878 1.00 91.38 84 PHE A C 1
ATOM 635 O O . PHE A 1 84 ? -8.952 -2.332 4.604 1.00 91.38 84 PHE A O 1
ATOM 642 N N . GLU A 1 85 ? -6.954 -3.317 4.314 1.00 88.56 85 GLU A N 1
ATOM 643 C CA . GLU A 1 85 ? -6.823 -3.779 5.698 1.00 88.56 85 GLU A CA 1
ATOM 644 C C . GLU A 1 85 ? -6.834 -2.602 6.683 1.00 88.56 85 GLU A C 1
ATOM 646 O O . GLU A 1 85 ? -7.623 -2.586 7.629 1.00 88.56 85 GLU A O 1
ATOM 651 N N . TYR A 1 86 ? -6.041 -1.560 6.427 1.00 90.88 86 TYR A N 1
ATOM 652 C CA . TYR A 1 86 ? -6.007 -0.361 7.264 1.00 90.88 86 TYR A CA 1
ATOM 653 C C . TYR A 1 86 ? -7.333 0.410 7.242 1.00 90.88 86 TYR A C 1
ATOM 655 O O . TYR A 1 86 ? -7.742 0.954 8.271 1.00 90.88 86 TYR A O 1
ATOM 663 N N . ALA A 1 87 ? -8.061 0.421 6.120 1.00 93.50 87 ALA A N 1
ATOM 664 C CA . ALA A 1 87 ? -9.414 0.976 6.078 1.00 93.50 87 ALA A CA 1
ATOM 665 C C . ALA A 1 87 ? -10.387 0.184 6.968 1.00 93.50 87 ALA A C 1
ATOM 667 O O . ALA A 1 87 ? -11.163 0.780 7.723 1.00 93.50 87 ALA A O 1
ATOM 668 N N . LEU A 1 88 ? -10.324 -1.151 6.928 1.00 94.12 88 LEU A N 1
ATOM 669 C CA . LEU A 1 88 ? -11.105 -2.019 7.812 1.00 94.12 88 LEU A CA 1
ATOM 670 C C . LEU A 1 88 ? -10.730 -1.791 9.280 1.00 94.12 88 LEU A C 1
ATOM 672 O O . LEU A 1 88 ? -11.618 -1.676 10.125 1.00 94.12 88 LEU A O 1
ATOM 676 N N . LEU A 1 89 ? -9.442 -1.630 9.583 1.00 92.56 89 LEU A N 1
ATOM 677 C CA . LEU A 1 89 ? -8.970 -1.294 10.924 1.00 92.56 89 LEU A CA 1
ATOM 678 C C . LEU A 1 89 ? -9.522 0.058 11.405 1.00 92.56 89 LEU A C 1
ATOM 680 O O . LEU A 1 89 ? -9.886 0.195 12.572 1.00 92.56 89 LEU A O 1
ATOM 684 N N . GLY A 1 90 ? -9.691 1.029 10.505 1.00 95.00 90 GLY A N 1
ATOM 685 C CA . GLY A 1 90 ? -10.390 2.280 10.799 1.00 95.00 90 GLY A CA 1
ATOM 686 C C . GLY A 1 90 ? -11.826 2.052 11.281 1.00 95.00 90 GLY A C 1
ATOM 687 O O . GLY A 1 90 ? -12.243 2.633 12.284 1.00 95.00 90 GLY A O 1
ATOM 688 N N . LEU A 1 91 ? -12.569 1.147 10.634 1.00 95.56 91 LEU A N 1
ATOM 689 C CA . LEU A 1 91 ? -13.916 0.762 11.077 1.00 95.56 91 LEU A CA 1
ATOM 690 C C . LEU A 1 91 ? -13.894 0.069 12.443 1.00 95.56 91 LEU A C 1
ATOM 692 O O . LEU A 1 91 ? -14.775 0.315 13.270 1.00 95.56 91 LEU A O 1
ATOM 696 N N . VAL A 1 92 ? -12.878 -0.757 12.705 1.00 94.88 92 VAL A N 1
ATOM 697 C CA . VAL A 1 92 ? -12.677 -1.394 14.014 1.00 94.88 92 VAL A CA 1
ATOM 698 C C . VAL A 1 92 ? -12.430 -0.342 15.096 1.00 94.88 92 VAL A C 1
ATOM 700 O O . VAL A 1 92 ? -13.092 -0.378 16.132 1.00 94.88 92 VAL A O 1
ATOM 703 N N . PHE A 1 93 ? -11.553 0.638 14.862 1.00 95.19 93 PHE A N 1
ATOM 704 C CA . PHE A 1 93 ? -11.300 1.719 15.821 1.00 95.19 93 PHE A CA 1
ATOM 705 C C . PHE A 1 93 ? -12.548 2.558 16.097 1.00 95.19 93 PHE A C 1
ATOM 707 O O . PHE A 1 93 ? -12.830 2.868 17.254 1.00 95.19 93 PHE A O 1
ATOM 714 N N . LEU A 1 94 ? -13.347 2.864 15.073 1.00 95.06 94 LEU A N 1
ATOM 715 C CA . LEU A 1 94 ? -14.620 3.565 15.251 1.00 95.06 94 LEU A CA 1
ATOM 716 C C . LEU A 1 94 ? -15.625 2.739 16.072 1.00 95.06 94 LEU A C 1
ATOM 718 O O . LEU A 1 94 ? -16.301 3.281 16.952 1.00 95.06 94 LEU A O 1
ATOM 722 N N . ALA A 1 95 ? -15.710 1.428 15.833 1.00 94.75 95 ALA A N 1
ATOM 723 C CA . ALA A 1 95 ? -16.567 0.536 16.611 1.00 94.75 95 ALA A CA 1
ATOM 724 C C . ALA A 1 95 ? -16.113 0.427 18.075 1.00 94.75 95 ALA A C 1
ATOM 726 O O . ALA A 1 95 ? -16.946 0.494 18.982 1.00 94.75 95 ALA A O 1
ATOM 727 N N . LEU A 1 96 ? -14.801 0.335 18.313 1.00 92.88 96 LEU A N 1
ATOM 728 C CA . LEU A 1 96 ? -14.216 0.338 19.654 1.00 92.88 96 LEU A CA 1
ATOM 729 C C . LEU A 1 96 ? -14.472 1.661 20.373 1.00 92.88 96 LEU A C 1
ATOM 731 O O . LEU A 1 96 ? -14.914 1.652 21.520 1.00 92.88 96 LEU A O 1
ATOM 735 N N . TRP A 1 97 ? -14.299 2.796 19.696 1.00 94.75 97 TRP A N 1
ATOM 736 C CA . TRP A 1 97 ? -14.665 4.094 20.254 1.00 94.75 97 TRP A CA 1
ATOM 737 C C . TRP A 1 97 ? -16.126 4.106 20.702 1.00 94.75 97 TRP A C 1
ATOM 739 O O . TRP A 1 97 ? -16.423 4.438 21.848 1.00 94.75 97 TRP A O 1
ATOM 749 N N . ALA A 1 98 ? -17.050 3.683 19.836 1.00 92.56 98 ALA A N 1
ATOM 750 C CA . ALA A 1 98 ? -18.468 3.651 20.169 1.00 92.56 98 ALA A CA 1
ATOM 751 C C . ALA A 1 98 ? -18.789 2.700 21.335 1.00 92.56 98 ALA A C 1
ATOM 753 O O . ALA A 1 98 ? -19.718 2.974 22.097 1.00 92.56 98 ALA A O 1
ATOM 754 N N . ALA A 1 99 ? -18.043 1.604 21.494 1.00 91.56 99 ALA A N 1
ATOM 755 C CA . ALA A 1 99 ? -18.237 0.634 22.570 1.00 91.56 99 ALA A CA 1
ATOM 756 C C . ALA A 1 99 ? -17.665 1.119 23.915 1.00 91.56 99 ALA A C 1
ATOM 758 O O . ALA A 1 99 ? -18.293 0.942 24.957 1.00 91.56 99 ALA A O 1
ATOM 759 N N . LEU A 1 100 ? -16.497 1.768 23.900 1.00 91.44 100 LEU A N 1
ATOM 760 C CA . 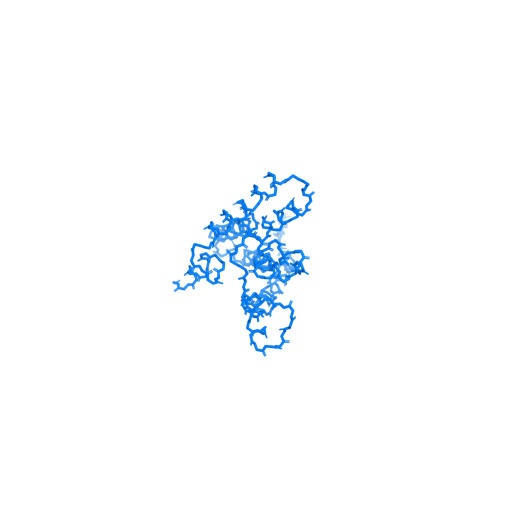LEU A 1 100 ? -15.722 2.085 25.104 1.00 91.44 100 LEU A CA 1
ATOM 761 C C . LEU A 1 100 ? -15.762 3.565 25.515 1.00 91.44 100 LEU A C 1
ATOM 763 O O . LEU A 1 100 ? -15.336 3.903 26.622 1.00 91.44 100 LEU A O 1
ATOM 767 N N . ARG A 1 101 ? -16.321 4.464 24.691 1.00 90.25 101 ARG A N 1
ATOM 768 C CA . ARG A 1 101 ? -16.378 5.918 24.965 1.00 90.25 101 ARG A CA 1
ATOM 769 C C . ARG A 1 101 ? -17.009 6.297 26.302 1.00 90.25 101 ARG A C 1
ATOM 771 O O . ARG A 1 101 ? -16.715 7.370 26.807 1.00 90.25 101 ARG A O 1
ATOM 778 N N . ARG A 1 102 ? -17.886 5.462 26.872 1.00 89.62 102 ARG A N 1
ATOM 779 C CA . ARG A 1 102 ? -18.504 5.725 28.186 1.00 89.62 102 ARG A CA 1
ATOM 78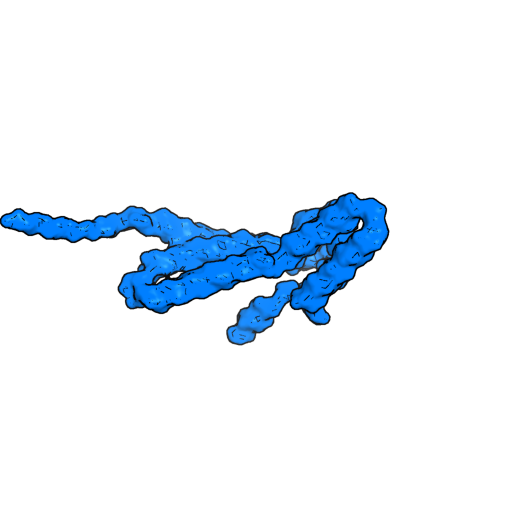0 C C . ARG A 1 102 ? -17.608 5.328 29.361 1.00 89.62 102 ARG A C 1
ATOM 782 O O . ARG A 1 102 ? -17.788 5.878 30.438 1.00 89.62 102 ARG A O 1
ATOM 789 N N . ALA A 1 103 ? -16.676 4.396 29.156 1.00 91.88 103 ALA A N 1
ATOM 790 C CA . ALA A 1 103 ? -15.771 3.911 30.195 1.00 91.88 103 ALA A CA 1
ATOM 791 C C . ALA A 1 103 ? -14.580 4.859 30.401 1.00 91.88 103 ALA A C 1
ATOM 793 O O . ALA A 1 103 ? -14.230 5.170 31.533 1.00 91.88 103 ALA A O 1
ATOM 794 N N . SER A 1 104 ? -13.982 5.353 29.312 1.00 91.19 104 SER A N 1
ATOM 795 C CA . SER A 1 104 ? -12.914 6.358 29.371 1.00 91.19 104 SER A CA 1
ATOM 796 C C . SER A 1 104 ? -12.967 7.283 28.147 1.00 91.19 104 SER A C 1
ATOM 798 O O . SER A 1 104 ? -12.308 7.020 27.137 1.00 91.19 104 SER A O 1
ATOM 800 N N . PRO A 1 105 ? -13.770 8.365 28.198 1.00 88.69 105 PRO A N 1
ATOM 801 C CA . PRO A 1 105 ? -14.011 9.227 27.040 1.00 88.69 105 PRO A CA 1
ATOM 802 C C . PRO A 1 105 ? -12.732 9.849 26.469 1.00 88.69 105 PRO A C 1
ATOM 804 O O . PRO A 1 105 ? -12.536 9.850 25.254 1.00 88.69 105 PRO A O 1
ATOM 807 N N . GLY A 1 106 ? -11.849 10.343 27.345 1.00 93.56 106 GLY A N 1
ATOM 808 C CA . GLY A 1 106 ? -10.594 10.984 26.949 1.00 93.56 106 GLY A CA 1
ATOM 809 C C . GLY A 1 106 ? -9.623 10.005 26.293 1.00 93.56 106 GLY A C 1
ATOM 810 O O . GLY A 1 106 ? -9.152 10.259 25.187 1.00 93.56 106 GLY A O 1
ATOM 811 N N . ALA A 1 107 ? -9.379 8.852 26.927 1.00 93.25 107 ALA A N 1
ATOM 812 C CA . ALA A 1 107 ? -8.461 7.851 26.385 1.00 93.25 107 ALA A CA 1
ATOM 813 C C . ALA A 1 107 ? -8.957 7.288 25.046 1.00 93.25 107 ALA A C 1
ATOM 815 O O . ALA A 1 107 ? -8.171 7.142 24.114 1.00 93.25 107 ALA A O 1
ATOM 816 N N . MET A 1 108 ? -10.263 7.020 24.917 1.00 94.94 108 MET A N 1
ATOM 817 C CA . MET A 1 108 ? -10.828 6.508 23.666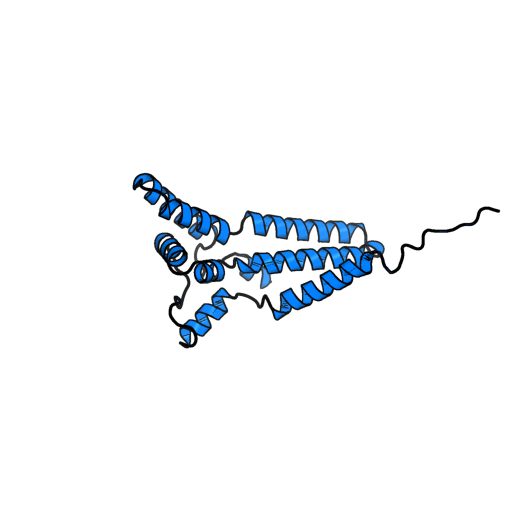 1.00 94.94 108 MET A CA 1
ATOM 818 C C . MET A 1 108 ? -10.772 7.533 22.539 1.00 94.94 108 MET A C 1
ATOM 820 O O . MET A 1 108 ? -10.494 7.155 21.402 1.00 94.94 108 MET A O 1
ATOM 824 N N . LEU A 1 109 ? -10.997 8.819 22.826 1.00 94.62 109 LEU A N 1
ATOM 825 C CA . LEU A 1 109 ? -10.847 9.872 21.823 1.00 94.62 109 LEU A CA 1
ATOM 826 C C . LEU A 1 109 ? -9.404 9.946 21.312 1.00 94.62 109 LEU A C 1
ATOM 828 O O . LEU A 1 109 ? -9.193 9.938 20.100 1.00 94.62 109 LEU A O 1
ATOM 832 N N . VAL A 1 110 ? -8.424 9.966 22.221 1.00 96.69 110 VAL A N 1
ATOM 833 C CA . VAL A 1 110 ? -6.997 9.997 21.866 1.00 96.69 110 VAL A CA 1
ATOM 834 C C . VAL A 1 110 ? -6.611 8.763 21.051 1.00 96.69 110 VAL A C 1
ATOM 836 O O . VAL A 1 110 ? -6.066 8.913 19.961 1.00 96.69 110 VAL A O 1
ATOM 839 N N . ALA A 1 111 ? -6.949 7.559 21.523 1.00 93.81 111 ALA A N 1
ATOM 840 C CA . ALA A 1 111 ? -6.612 6.309 20.844 1.00 93.81 111 ALA A CA 1
ATOM 841 C C . ALA A 1 111 ? -7.212 6.229 19.431 1.00 93.81 111 ALA A C 1
ATOM 843 O O . ALA A 1 111 ? -6.516 5.899 18.475 1.00 93.81 111 ALA A O 1
ATOM 844 N N . THR A 1 112 ? -8.489 6.590 19.283 1.00 95.56 112 THR A N 1
ATOM 845 C CA . THR A 1 112 ? -9.181 6.541 17.984 1.00 95.56 112 THR A CA 1
ATOM 846 C C . THR A 1 112 ? -8.612 7.574 17.023 1.00 95.56 112 THR A C 1
ATOM 848 O O . THR A 1 112 ? -8.362 7.265 15.864 1.00 95.56 112 THR A O 1
ATOM 851 N N . THR A 1 113 ? -8.355 8.792 17.506 1.00 96.94 113 THR A N 1
ATOM 852 C CA . THR A 1 113 ? -7.785 9.866 16.682 1.00 96.94 113 THR A CA 1
ATOM 853 C C . THR A 1 113 ? -6.380 9.500 16.220 1.00 96.94 113 THR A C 1
ATOM 855 O O . THR A 1 113 ? -6.085 9.603 15.035 1.00 96.94 113 THR A O 1
ATOM 858 N N . ALA A 1 114 ? -5.533 9.005 17.126 1.00 96.81 114 ALA A N 1
ATOM 859 C CA . ALA A 1 114 ? -4.190 8.544 16.793 1.00 96.81 114 ALA A CA 1
ATOM 860 C C . ALA A 1 114 ? -4.219 7.391 15.775 1.00 96.81 114 ALA A C 1
ATOM 862 O O . ALA A 1 114 ? -3.480 7.430 14.794 1.00 96.81 114 ALA A O 1
ATOM 863 N N . GLY A 1 115 ? -5.114 6.413 15.955 1.00 94.12 115 GLY A N 1
ATOM 864 C CA . GLY A 1 115 ? -5.292 5.305 15.015 1.00 94.12 115 GLY A CA 1
ATOM 865 C C . GLY A 1 115 ? -5.724 5.768 13.620 1.00 94.12 115 GLY A C 1
ATOM 866 O O . GLY A 1 115 ? -5.137 5.352 12.624 1.00 94.12 115 GLY A O 1
ATOM 867 N N . LEU A 1 116 ? -6.698 6.680 13.535 1.00 96.12 116 LEU A N 1
ATOM 868 C CA . LEU A 1 116 ? -7.160 7.241 12.260 1.00 96.12 116 LEU A CA 1
ATOM 869 C C . LEU A 1 116 ? -6.095 8.113 11.582 1.00 96.12 116 LEU A C 1
ATOM 871 O O . LEU A 1 116 ? -5.955 8.050 10.363 1.00 96.12 116 LEU A O 1
ATOM 875 N N . ILE A 1 117 ? -5.318 8.885 12.349 1.00 96.88 117 ILE A N 1
ATOM 876 C CA . ILE A 1 117 ? -4.166 9.631 11.822 1.00 96.88 117 ILE A CA 1
ATOM 877 C C . ILE A 1 117 ? -3.130 8.658 11.257 1.00 96.88 117 ILE A C 1
ATOM 879 O O . ILE A 1 117 ? -2.663 8.870 10.144 1.00 96.88 117 ILE A O 1
ATOM 883 N N . GLY A 1 118 ? -2.808 7.576 11.971 1.00 90.75 118 GLY A N 1
ATOM 884 C CA . GLY A 1 118 ? -1.887 6.547 11.484 1.00 90.75 118 GLY A CA 1
ATOM 885 C C . GLY A 1 118 ? -2.338 5.939 10.153 1.00 90.75 118 GLY A C 1
ATOM 886 O O . GLY A 1 118 ? -1.540 5.838 9.225 1.00 90.75 118 GLY A O 1
ATOM 887 N N . ILE A 1 119 ? -3.630 5.623 10.023 1.00 91.88 119 ILE A N 1
ATOM 888 C CA . ILE A 1 119 ? -4.220 5.126 8.769 1.00 91.88 119 ILE A CA 1
ATOM 889 C C . ILE A 1 119 ? -4.112 6.177 7.656 1.00 91.88 119 ILE A C 1
ATOM 891 O O . ILE A 1 119 ? -3.684 5.860 6.550 1.00 91.88 119 ILE A O 1
ATOM 895 N N . ALA A 1 120 ? -4.454 7.437 7.936 1.00 93.19 120 ALA A N 1
ATOM 896 C CA . ALA A 1 120 ? -4.370 8.511 6.948 1.00 93.19 120 ALA A CA 1
ATOM 897 C C . ALA A 1 120 ? -2.926 8.757 6.477 1.00 93.19 120 ALA A C 1
ATOM 899 O O . ALA A 1 120 ? -2.687 8.926 5.282 1.00 93.19 120 ALA A O 1
ATOM 900 N N . VAL A 1 121 ? -1.963 8.730 7.404 1.00 90.50 121 VAL A N 1
ATOM 901 C CA . VAL A 1 121 ? -0.532 8.829 7.092 1.00 90.50 121 VAL A CA 1
ATOM 902 C C . VAL A 1 121 ? -0.104 7.659 6.215 1.00 90.50 121 VAL A C 1
ATOM 904 O O . VAL A 1 121 ? 0.511 7.901 5.183 1.00 90.50 121 VAL A O 1
ATOM 907 N N . TYR A 1 122 ? -0.491 6.424 6.556 1.00 86.50 122 TYR A N 1
ATOM 908 C CA . TYR A 1 122 ? -0.175 5.242 5.752 1.00 86.50 122 TYR A CA 1
ATOM 909 C C . TYR A 1 122 ? -0.709 5.356 4.317 1.00 86.50 122 TYR A C 1
ATOM 911 O O . TYR A 1 122 ? 0.011 5.064 3.366 1.00 86.50 122 TYR A O 1
ATOM 919 N N . PHE A 1 123 ? -1.945 5.834 4.144 1.00 87.56 123 PHE A N 1
ATOM 920 C CA . PHE A 1 123 ? -2.533 6.079 2.823 1.00 87.56 123 PHE A CA 1
ATOM 921 C C . PHE A 1 123 ? -1.746 7.128 2.031 1.00 87.56 123 PHE A C 1
ATOM 923 O O . PHE A 1 123 ? -1.473 6.931 0.847 1.00 87.56 123 PHE A O 1
ATOM 930 N N . ALA A 1 124 ? -1.369 8.232 2.679 1.00 87.88 124 ALA A N 1
ATOM 931 C CA . ALA A 1 124 ? -0.639 9.324 2.044 1.00 87.88 124 ALA A CA 1
ATOM 932 C C . ALA A 1 124 ? 0.811 8.951 1.691 1.00 87.88 124 ALA A C 1
ATOM 934 O O . ALA A 1 124 ? 1.337 9.431 0.689 1.00 87.88 124 ALA A O 1
ATOM 935 N N . SER A 1 125 ? 1.452 8.099 2.494 1.00 83.56 125 SER A N 1
ATOM 936 C CA . SER A 1 125 ? 2.842 7.674 2.306 1.00 83.56 125 SER A CA 1
ATOM 937 C C . SER A 1 125 ? 2.984 6.346 1.557 1.00 83.56 125 SER A C 1
ATOM 939 O O . SER A 1 125 ? 4.085 5.800 1.506 1.00 83.56 125 SER A O 1
ATOM 941 N N . ASN A 1 126 ? 1.900 5.781 1.015 1.00 85.25 126 ASN A N 1
ATOM 942 C CA . ASN A 1 126 ? 1.951 4.451 0.422 1.00 85.25 126 ASN A CA 1
ATOM 943 C C . ASN A 1 126 ? 2.794 4.439 -0.868 1.00 85.25 126 ASN A C 1
ATOM 945 O O . ASN A 1 126 ? 2.443 5.054 -1.880 1.00 85.25 126 ASN A O 1
ATOM 949 N N . GLN A 1 127 ? 3.895 3.685 -0.838 1.00 87.56 127 GLN A N 1
ATOM 950 C CA . GLN A 1 127 ? 4.846 3.579 -1.943 1.00 87.56 127 GLN A CA 1
ATOM 951 C C . GLN A 1 127 ? 4.210 3.075 -3.243 1.00 87.56 127 GLN A C 1
ATOM 953 O O . GLN A 1 127 ? 4.606 3.521 -4.321 1.00 87.56 127 GLN A O 1
ATOM 958 N N . SER A 1 128 ? 3.240 2.160 -3.167 1.00 90.44 128 SER A N 1
ATOM 959 C CA . SER A 1 128 ? 2.647 1.539 -4.356 1.00 90.44 128 SER A CA 1
ATOM 960 C C . SER A 1 128 ? 1.970 2.561 -5.269 1.00 90.44 128 SER A C 1
ATOM 962 O O . SER A 1 128 ? 2.123 2.489 -6.487 1.00 90.44 128 SER A O 1
ATOM 964 N N . LEU A 1 129 ? 1.300 3.562 -4.685 1.00 91.50 129 LEU A N 1
ATOM 965 C CA . LEU A 1 129 ? 0.641 4.642 -5.416 1.00 91.50 129 LEU A CA 1
ATOM 966 C C . LEU A 1 129 ? 1.660 5.546 -6.115 1.00 91.50 129 LEU A C 1
ATOM 968 O O . LEU A 1 129 ? 1.490 5.885 -7.286 1.00 91.50 129 LEU A O 1
ATOM 972 N N . ALA A 1 130 ? 2.732 5.913 -5.410 1.00 93.06 130 ALA A N 1
ATOM 973 C CA . ALA A 1 130 ? 3.789 6.753 -5.960 1.00 93.06 130 ALA A CA 1
ATOM 974 C C . ALA A 1 130 ? 4.555 6.037 -7.086 1.00 93.06 130 ALA A C 1
ATOM 976 O O . ALA A 1 130 ? 4.763 6.617 -8.152 1.00 93.06 130 ALA A O 1
ATOM 977 N N . MET A 1 131 ? 4.916 4.767 -6.885 1.00 94.75 131 MET A N 1
ATOM 978 C CA . MET A 1 131 ? 5.637 3.973 -7.883 1.00 94.75 131 MET A CA 1
ATOM 979 C C . MET A 1 131 ? 4.787 3.720 -9.133 1.00 94.75 131 MET A C 1
ATOM 981 O O . MET A 1 131 ? 5.290 3.815 -10.250 1.00 94.75 131 MET A O 1
ATOM 985 N N . LEU A 1 132 ? 3.486 3.471 -8.957 1.00 95.88 132 LEU A N 1
ATOM 986 C CA . LEU A 1 132 ? 2.534 3.334 -10.056 1.00 95.88 132 LEU A CA 1
ATOM 987 C C . LEU A 1 132 ? 2.383 4.639 -10.853 1.00 95.88 132 LEU A C 1
ATOM 989 O O . LEU A 1 132 ? 2.413 4.627 -12.079 1.00 95.88 132 LEU A O 1
ATOM 993 N N . ALA A 1 133 ? 2.261 5.781 -10.175 1.00 96.25 133 ALA A N 1
ATOM 994 C CA . ALA A 1 133 ? 2.171 7.071 -10.856 1.00 96.25 133 ALA A CA 1
ATOM 995 C C . ALA A 1 133 ? 3.452 7.395 -11.646 1.00 96.25 133 ALA A C 1
ATOM 997 O O . ALA A 1 133 ? 3.387 7.982 -12.729 1.00 96.25 133 ALA A O 1
ATOM 998 N N . LEU A 1 134 ? 4.623 7.022 -11.120 1.00 97.19 134 LEU A N 1
ATOM 999 C CA . LEU A 1 134 ? 5.893 7.172 -11.828 1.00 97.19 134 LEU A CA 1
ATOM 1000 C C . LEU A 1 134 ? 5.991 6.235 -13.037 1.00 97.19 134 LEU A C 1
ATOM 1002 O O . LEU A 1 134 ? 6.420 6.695 -14.094 1.00 97.19 134 LEU A O 1
ATOM 1006 N N . SER A 1 135 ? 5.551 4.978 -12.923 1.00 97.81 135 SER A N 1
ATOM 1007 C CA . SER A 1 135 ? 5.575 4.028 -14.043 1.00 97.81 135 SER A CA 1
ATOM 1008 C C . SER A 1 135 ? 4.647 4.459 -15.184 1.00 97.81 135 SER A C 1
ATOM 1010 O O . SER A 1 135 ? 5.042 4.421 -16.350 1.00 97.81 135 SER A O 1
ATOM 1012 N N . GLU A 1 136 ? 3.457 4.976 -14.866 1.00 97.56 136 GLU A N 1
ATOM 1013 C CA . GLU A 1 136 ? 2.524 5.525 -15.857 1.00 97.56 136 GLU A CA 1
ATOM 1014 C C . GLU A 1 136 ? 3.121 6.753 -16.571 1.00 97.56 136 GLU A C 1
ATOM 1016 O O . GLU A 1 136 ? 3.050 6.862 -17.797 1.00 97.56 136 GLU A O 1
ATOM 1021 N N . ARG A 1 137 ? 3.788 7.656 -15.836 1.00 97.44 137 ARG A N 1
ATOM 1022 C CA . ARG A 1 137 ? 4.480 8.822 -16.422 1.00 97.44 137 ARG A CA 1
ATOM 1023 C C . ARG A 1 137 ? 5.691 8.428 -17.268 1.00 97.44 137 ARG A C 1
ATOM 1025 O O . ARG A 1 137 ? 5.917 9.027 -18.320 1.00 97.44 137 ARG A O 1
ATOM 1032 N N . TYR A 1 138 ? 6.441 7.419 -16.833 1.00 97.69 138 TYR A N 1
ATOM 1033 C CA . TYR A 1 138 ? 7.559 6.840 -17.575 1.00 97.69 138 TYR A CA 1
ATOM 1034 C C . TYR A 1 138 ? 7.102 6.247 -18.913 1.00 97.69 138 TYR A C 1
ATOM 1036 O O . TYR A 1 138 ? 7.743 6.484 -19.938 1.00 97.69 138 TYR A O 1
ATOM 1044 N N . ALA A 1 139 ? 5.974 5.531 -18.920 1.00 96.38 139 ALA A N 1
ATOM 1045 C CA . ALA A 1 139 ? 5.401 4.946 -20.130 1.00 96.38 139 ALA A CA 1
ATOM 1046 C C . ALA A 1 139 ? 4.808 6.000 -21.082 1.00 96.38 139 ALA A C 1
ATOM 1048 O O . ALA A 1 139 ? 4.862 5.831 -22.298 1.00 96.38 139 ALA A O 1
ATOM 1049 N N . ALA A 1 140 ? 4.255 7.091 -20.545 1.00 97.00 140 ALA A N 1
ATOM 1050 C CA . ALA A 1 140 ? 3.594 8.126 -21.339 1.00 97.00 140 ALA A CA 1
ATOM 1051 C C . ALA A 1 140 ? 4.553 9.156 -21.965 1.00 97.00 140 ALA A C 1
ATOM 1053 O O . ALA A 1 140 ? 4.176 9.836 -22.920 1.00 97.00 140 ALA A O 1
ATOM 1054 N N . THR A 1 141 ? 5.772 9.324 -21.435 1.00 95.38 141 THR A N 1
ATOM 1055 C CA . THR A 1 141 ? 6.699 10.346 -21.944 1.00 95.38 141 THR A CA 1
ATOM 1056 C C . THR A 1 141 ? 7.450 9.911 -23.208 1.00 95.38 141 THR A C 1
ATOM 1058 O O . THR A 1 141 ? 7.989 8.805 -23.304 1.00 95.38 141 THR A O 1
ATOM 1061 N N . ALA A 1 142 ? 7.546 10.837 -24.167 1.00 94.00 142 ALA A N 1
ATOM 1062 C CA . ALA A 1 142 ? 8.393 10.725 -25.356 1.00 94.00 142 ALA A CA 1
ATOM 1063 C C . ALA A 1 142 ? 9.792 11.351 -25.166 1.00 94.00 142 ALA A C 1
ATOM 1065 O O . ALA A 1 142 ? 10.621 11.278 -26.068 1.00 94.00 142 ALA A O 1
ATOM 1066 N N . SER A 1 143 ? 10.061 11.989 -24.021 1.00 96.12 143 SER A N 1
ATOM 1067 C CA . SER A 1 143 ? 11.337 12.653 -23.739 1.00 96.12 143 SER A CA 1
ATOM 1068 C C . SER A 1 143 ? 12.269 11.735 -22.955 1.00 96.12 143 SER A C 1
ATOM 1070 O O . SER A 1 143 ? 11.965 11.362 -21.823 1.00 96.12 143 SER A O 1
ATOM 1072 N N . ASP A 1 144 ? 13.450 11.447 -23.504 1.00 94.56 144 ASP A N 1
ATOM 1073 C CA . ASP A 1 144 ? 14.465 10.637 -22.814 1.00 94.56 144 ASP A CA 1
ATOM 1074 C C . ASP A 1 144 ? 14.959 11.294 -21.517 1.00 94.56 144 ASP A C 1
ATOM 1076 O O . ASP A 1 144 ? 15.218 10.612 -20.524 1.00 94.56 144 ASP A O 1
ATOM 1080 N N .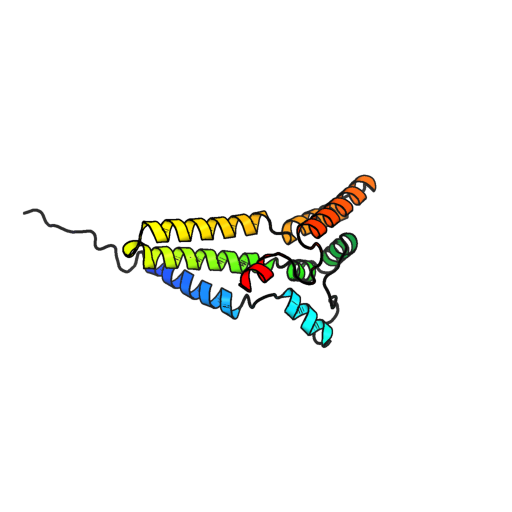 ALA A 1 145 ? 15.010 12.629 -21.480 1.00 96.06 145 ALA A N 1
ATOM 1081 C CA . ALA A 1 145 ? 15.350 13.372 -20.271 1.00 96.06 145 ALA A CA 1
ATOM 1082 C C . ALA A 1 145 ? 14.298 13.169 -19.164 1.00 96.06 145 ALA A C 1
ATOM 1084 O O . ALA A 1 145 ? 14.654 12.895 -18.019 1.00 96.06 145 ALA A O 1
ATOM 1085 N N . GLN A 1 146 ? 13.003 13.248 -19.499 1.00 96.50 146 GLN A N 1
ATOM 1086 C CA . GLN A 1 146 ? 11.928 12.977 -18.534 1.00 96.50 146 GLN A CA 1
ATOM 1087 C C . GLN A 1 146 ? 11.907 11.506 -18.115 1.00 96.50 146 GLN A C 1
ATOM 1089 O O . GLN A 1 146 ? 11.721 11.206 -16.938 1.00 96.50 146 GLN A O 1
ATOM 1094 N N . ARG A 1 147 ? 12.157 10.591 -19.057 1.00 96.50 147 ARG A N 1
ATOM 1095 C CA . ARG A 1 147 ? 12.246 9.154 -18.797 1.00 96.50 147 ARG A CA 1
ATOM 1096 C C . ARG A 1 147 ? 13.332 8.838 -17.764 1.00 96.50 147 ARG A C 1
ATOM 1098 O O . ARG A 1 147 ? 13.061 8.136 -16.792 1.00 96.50 147 ARG A O 1
ATOM 1105 N N . SER A 1 148 ? 14.519 9.423 -17.926 1.00 97.12 148 SER A N 1
ATOM 1106 C CA . SER A 1 148 ? 15.617 9.319 -16.958 1.00 97.12 148 SER A CA 1
ATOM 1107 C C . SER A 1 148 ? 15.243 9.913 -15.594 1.00 97.12 148 SER A C 1
ATOM 1109 O O . SER A 1 148 ? 15.456 9.281 -14.560 1.00 97.12 148 SER A O 1
ATOM 1111 N N . ALA A 1 149 ? 14.590 11.080 -15.573 1.00 97.62 149 ALA A N 1
ATOM 1112 C CA . ALA A 1 149 ? 14.145 11.704 -14.327 1.00 97.62 149 ALA A CA 1
ATOM 1113 C C . ALA A 1 149 ? 13.145 10.831 -13.543 1.00 97.62 149 ALA A C 1
ATOM 1115 O O . ALA A 1 149 ? 13.237 10.746 -12.319 1.00 97.62 149 ALA A O 1
ATOM 1116 N N . TYR A 1 150 ? 12.216 10.149 -14.224 1.00 98.00 150 TYR A N 1
ATOM 1117 C CA . TYR A 1 150 ? 11.275 9.238 -13.564 1.00 98.00 150 TYR A CA 1
ATOM 1118 C C . TYR A 1 150 ? 11.951 7.986 -13.002 1.00 98.00 150 TYR A C 1
ATOM 1120 O O . TYR A 1 150 ? 11.561 7.540 -11.925 1.00 98.00 150 TYR A O 1
ATOM 1128 N N . LEU A 1 151 ? 12.977 7.451 -13.675 1.00 97.44 151 LEU A N 1
ATOM 1129 C CA . LEU A 1 151 ? 13.772 6.342 -13.134 1.00 97.44 151 LEU A CA 1
ATOM 1130 C C . LEU A 1 151 ? 14.491 6.754 -11.853 1.00 97.44 151 LEU A C 1
ATOM 1132 O O . LEU A 1 151 ? 14.351 6.079 -10.841 1.00 97.44 151 LEU A O 1
ATOM 1136 N N . VAL A 1 152 ? 15.180 7.899 -11.860 1.00 97.12 152 VAL A N 1
ATOM 1137 C CA . VAL A 1 152 ? 15.865 8.419 -10.665 1.00 97.12 152 VAL A CA 1
ATOM 1138 C C . VAL A 1 152 ? 14.880 8.660 -9.516 1.00 97.12 152 VAL A C 1
ATOM 1140 O O . VAL A 1 152 ? 15.180 8.332 -8.370 1.00 97.12 152 VAL A O 1
ATOM 1143 N N . ALA A 1 153 ? 13.685 9.185 -9.803 1.00 95.88 153 ALA A N 1
ATOM 1144 C CA . ALA A 1 153 ? 12.636 9.341 -8.796 1.00 95.88 153 ALA A CA 1
ATOM 1145 C C . ALA A 1 153 ? 12.152 7.990 -8.238 1.00 95.88 153 ALA A C 1
ATOM 1147 O O . ALA A 1 153 ? 11.887 7.882 -7.042 1.00 95.88 153 ALA A O 1
ATOM 1148 N N . GLY A 1 154 ? 12.061 6.961 -9.087 1.00 94.81 154 GLY A N 1
ATOM 1149 C CA . GLY A 1 154 ? 11.759 5.594 -8.667 1.00 94.81 154 GLY A CA 1
ATOM 1150 C C . GLY A 1 154 ? 12.849 5.013 -7.764 1.00 94.81 154 GLY A C 1
ATOM 1151 O O . GLY A 1 154 ? 12.531 4.469 -6.711 1.00 94.81 154 GLY A O 1
ATOM 1152 N N . GLU A 1 155 ? 14.125 5.200 -8.111 1.00 94.31 155 GLU A N 1
ATOM 1153 C CA . GLU A 1 155 ? 15.255 4.760 -7.278 1.00 94.31 155 GLU A CA 1
ATOM 1154 C C . GLU A 1 155 ? 15.258 5.462 -5.916 1.00 94.31 155 GLU A C 1
ATOM 1156 O O . GLU A 1 155 ? 15.430 4.825 -4.879 1.00 94.31 155 GLU A O 1
ATOM 1161 N N . ALA A 1 156 ? 14.985 6.769 -5.889 1.00 92.31 156 ALA A N 1
ATOM 1162 C CA . ALA A 1 156 ? 14.865 7.516 -4.641 1.00 92.31 156 ALA A CA 1
ATOM 1163 C C . ALA A 1 156 ? 13.721 6.985 -3.758 1.00 92.31 156 ALA A C 1
ATOM 1165 O O . ALA A 1 156 ? 13.867 6.893 -2.539 1.00 92.31 156 ALA A O 1
ATOM 1166 N N . LEU A 1 157 ? 12.594 6.604 -4.368 1.00 90.12 157 LEU A N 1
ATOM 1167 C CA . LEU A 1 157 ? 11.456 6.017 -3.664 1.00 90.12 157 LEU A CA 1
ATOM 1168 C C . LEU A 1 157 ? 11.788 4.629 -3.085 1.00 90.12 157 LEU A C 1
ATOM 1170 O O . LEU A 1 157 ? 11.354 4.321 -1.974 1.00 90.12 157 LEU A O 1
ATOM 1174 N N . LEU A 1 158 ? 12.570 3.815 -3.804 1.00 88.25 158 LEU A N 1
ATOM 1175 C CA . LEU A 1 158 ? 13.076 2.532 -3.305 1.00 88.25 158 LEU A CA 1
ATOM 1176 C C . LEU A 1 158 ? 14.047 2.733 -2.140 1.00 88.25 158 LEU A C 1
ATOM 1178 O O . LEU A 1 158 ? 13.864 2.124 -1.089 1.00 88.25 158 LEU A O 1
ATOM 1182 N N . ALA A 1 159 ? 15.014 3.640 -2.281 1.00 85.75 159 ALA A N 1
ATOM 1183 C CA . ALA A 1 159 ? 15.989 3.940 -1.236 1.00 85.75 159 ALA A CA 1
ATOM 1184 C C . ALA A 1 159 ? 15.332 4.471 0.052 1.00 85.75 159 ALA A C 1
ATOM 1186 O O . ALA A 1 159 ? 15.770 4.142 1.152 1.00 85.75 159 ALA A O 1
ATOM 1187 N N . ALA A 1 160 ? 14.258 5.260 -0.068 1.00 81.12 160 ALA A N 1
ATOM 1188 C CA . ALA A 1 160 ? 13.542 5.817 1.080 1.00 81.12 160 ALA A CA 1
ATOM 1189 C C . ALA A 1 160 ? 12.811 4.757 1.923 1.00 81.12 160 ALA A C 1
ATOM 1191 O O . ALA A 1 160 ? 12.675 4.921 3.134 1.00 81.12 160 ALA A O 1
ATOM 1192 N N . ASN A 1 161 ? 12.331 3.683 1.295 1.00 68.31 161 ASN A N 1
ATOM 1193 C CA . ASN A 1 161 ? 11.508 2.664 1.951 1.00 68.31 161 ASN A CA 1
ATOM 1194 C C . ASN A 1 161 ? 12.224 1.327 2.159 1.00 68.31 161 ASN A C 1
ATOM 1196 O O . ASN A 1 161 ? 11.695 0.465 2.866 1.00 68.31 161 ASN A O 1
ATOM 1200 N N . ASN A 1 162 ? 13.385 1.135 1.529 1.00 63.69 162 ASN A N 1
ATOM 1201 C CA . ASN A 1 162 ? 14.040 -0.160 1.467 1.00 63.69 162 ASN A CA 1
ATOM 1202 C C . ASN A 1 162 ? 15.581 -0.062 1.434 1.00 63.69 162 ASN A C 1
ATOM 1204 O O . ASN A 1 162 ? 16.183 -0.479 0.446 1.00 63.69 162 ASN A O 1
ATOM 1208 N N . PRO A 1 163 ? 16.251 0.460 2.488 1.00 48.09 163 PRO A N 1
ATOM 1209 C CA . PRO A 1 163 ? 17.707 0.579 2.468 1.00 48.09 163 PRO A CA 1
ATOM 1210 C C . PRO A 1 163 ? 18.427 -0.773 2.325 1.00 48.09 163 PRO A C 1
ATOM 1212 O O . PRO A 1 163 ? 19.460 -0.794 1.679 1.00 48.09 163 PRO A O 1
ATOM 1215 N N . ASP A 1 164 ? 17.869 -1.883 2.850 1.00 43.91 164 ASP A N 1
ATOM 1216 C CA . ASP A 1 164 ? 18.517 -3.218 2.862 1.00 43.91 164 ASP A CA 1
ATOM 1217 C C . ASP A 1 164 ? 17.533 -4.429 2.994 1.00 43.91 164 ASP A C 1
ATOM 1219 O O . ASP A 1 164 ? 17.913 -5.505 3.463 1.00 43.91 164 ASP A O 1
ATOM 1223 N N . GLY A 1 165 ? 16.238 -4.296 2.656 1.00 44.16 165 GLY A N 1
ATOM 1224 C CA . GLY A 1 165 ? 15.188 -5.264 3.046 1.00 44.16 165 GLY A CA 1
ATOM 1225 C C . GLY A 1 165 ? 14.529 -6.087 1.923 1.00 44.16 165 GLY A C 1
ATOM 1226 O O . GLY A 1 165 ? 14.114 -5.564 0.893 1.00 44.16 165 GLY A O 1
ATOM 1227 N N . ILE A 1 166 ? 14.310 -7.388 2.176 1.00 46.88 166 ILE A N 1
ATOM 1228 C CA . ILE A 1 166 ? 13.409 -8.269 1.388 1.00 46.88 166 ILE A CA 1
ATOM 1229 C C . ILE A 1 166 ? 11.929 -7.850 1.551 1.00 46.88 166 ILE A C 1
ATOM 1231 O O . ILE A 1 166 ? 11.075 -8.221 0.747 1.00 46.88 166 ILE A O 1
ATOM 1235 N N . TYR A 1 167 ? 11.614 -7.050 2.573 1.00 49.25 167 TYR A N 1
ATOM 1236 C CA . TYR A 1 167 ? 10.260 -6.620 2.899 1.00 49.25 167 TYR A CA 1
ATOM 1237 C C . TYR A 1 167 ? 10.165 -5.098 2.995 1.00 49.25 167 TYR A C 1
ATOM 1239 O O . TYR A 1 167 ? 11.021 -4.457 3.600 1.00 49.25 167 TYR A O 1
ATOM 1247 N N . GLN A 1 168 ? 9.093 -4.533 2.439 1.00 49.41 168 GLN A N 1
ATOM 1248 C CA . GLN A 1 168 ? 8.874 -3.089 2.442 1.00 49.41 168 GLN A CA 1
ATOM 1249 C C . GLN A 1 168 ? 8.410 -2.587 3.813 1.00 49.41 168 GLN A C 1
ATOM 1251 O O . GLN A 1 168 ? 7.394 -3.042 4.341 1.00 49.41 168 GLN A O 1
ATOM 1256 N N . GLY A 1 169 ? 9.126 -1.592 4.343 1.00 48.22 169 GLY A N 1
ATOM 1257 C CA . GLY A 1 169 ? 8.707 -0.781 5.483 1.00 48.22 169 GLY A CA 1
ATOM 1258 C C . GLY A 1 169 ? 9.236 -1.225 6.854 1.00 48.22 169 GLY A C 1
ATOM 1259 O O . GLY A 1 169 ? 9.264 -2.401 7.214 1.00 48.22 169 GLY A O 1
ATOM 1260 N N . ALA A 1 170 ? 9.568 -0.233 7.686 1.00 40.22 170 ALA A N 1
ATOM 1261 C CA . ALA A 1 170 ? 9.994 -0.424 9.076 1.00 40.22 170 ALA A CA 1
ATOM 1262 C C . ALA A 1 170 ? 8.904 -1.031 9.989 1.00 40.22 170 ALA A C 1
ATOM 1264 O O . ALA A 1 170 ? 9.204 -1.500 11.086 1.00 40.22 170 ALA A O 1
ATOM 1265 N N . GLY A 1 171 ? 7.637 -1.048 9.553 1.00 42.31 171 GLY A N 1
ATOM 1266 C CA . GLY A 1 171 ? 6.496 -1.508 10.355 1.00 42.31 171 GLY A CA 1
ATOM 1267 C C . GLY A 1 171 ? 6.582 -2.975 10.786 1.00 42.31 171 GLY A C 1
ATOM 1268 O O . GLY A 1 171 ? 6.099 -3.335 11.858 1.00 42.31 171 GLY A O 1
ATOM 1269 N N . ILE A 1 172 ? 7.262 -3.815 10.002 1.00 43.31 172 ILE A N 1
ATOM 1270 C CA . ILE A 1 172 ? 7.468 -5.229 10.337 1.00 43.31 172 ILE A CA 1
ATOM 1271 C C . ILE A 1 172 ? 8.467 -5.356 11.495 1.00 43.31 172 ILE A C 1
ATOM 1273 O O . ILE A 1 172 ? 8.241 -6.145 12.412 1.00 43.31 172 ILE A O 1
ATOM 1277 N N . TYR A 1 173 ? 9.505 -4.514 11.509 1.00 41.94 173 TYR A N 1
ATOM 1278 C CA . TYR A 1 173 ? 10.504 -4.476 12.577 1.00 41.94 173 TYR A CA 1
ATOM 1279 C C . TYR A 1 173 ? 9.938 -3.893 13.875 1.00 41.94 173 TYR A C 1
ATOM 1281 O O . TYR A 1 173 ? 10.225 -4.421 14.940 1.00 41.94 173 TYR A O 1
ATOM 1289 N N . ILE A 1 174 ? 9.075 -2.872 13.805 1.00 41.34 174 ILE A N 1
ATOM 1290 C CA . ILE A 1 174 ? 8.449 -2.267 14.998 1.00 41.34 174 ILE A CA 1
ATOM 1291 C C . ILE A 1 174 ? 7.458 -3.235 15.677 1.00 41.34 174 ILE A C 1
ATOM 1293 O O . ILE A 1 174 ? 7.233 -3.135 16.876 1.00 41.34 174 ILE A O 1
ATOM 1297 N N . SER A 1 175 ? 6.903 -4.208 14.944 1.00 38.78 175 SER A N 1
ATOM 1298 C CA . SER A 1 175 ? 5.965 -5.206 15.490 1.00 38.78 175 SER A CA 1
ATOM 1299 C C . SER A 1 175 ? 6.613 -6.393 16.225 1.00 38.78 175 SER A C 1
ATOM 1301 O O . SER A 1 175 ? 5.896 -7.289 16.667 1.00 38.78 175 SER A O 1
ATOM 1303 N N . LEU A 1 176 ? 7.948 -6.430 16.313 1.00 31.98 176 LEU A N 1
ATOM 1304 C CA . LEU A 1 176 ? 8.725 -7.496 16.965 1.00 31.98 176 LEU A CA 1
ATOM 1305 C C . LEU A 1 176 ? 9.286 -7.094 18.344 1.00 31.98 176 LEU A C 1
ATOM 1307 O O . LEU A 1 176 ? 10.112 -7.826 18.891 1.00 31.98 176 LEU A O 1
ATOM 1311 N N . PHE A 1 177 ? 8.824 -5.974 18.909 1.00 35.97 177 PHE A N 1
ATOM 1312 C CA . PHE A 1 177 ? 9.141 -5.537 20.272 1.00 35.97 177 PHE A CA 1
ATOM 1313 C C . PHE A 1 177 ? 7.870 -5.410 21.112 1.00 35.97 177 PHE A C 1
ATOM 1315 O O . PHE A 1 177 ? 6.875 -4.856 20.588 1.00 35.97 177 PHE A O 1
#

Secondary structure (DSSP, 8-state):
----------TTTTHHHHHHHHHHHHHHHHTS-S-HHHHHHHHHHTTSS-SS-SS--SSHHHHHHHHHH-HHHHHHHTTTTHHHHHHHHHHHHHHHHHHHTTT-HHHHHHHHHHHHHHHHHHHHT-HHHHHHHHHHHHHH---HHHHHHHHHHHHHHHHHH-SS-SSSSTHHHHTT-

Sequence (177 aa):
MNDGSSPQASAGQWSALYKAGAVAALLAVFVFRRNLGAELSLLASFGLVRGVPVAPPTIAAEWFGLFHDNRLVALTYLNYFDLFEYALLGLVFLALWAALRRASPGAMLVATTAGLIGIAVYFASNQSLAMLALSERYAATASDAQRSAYLVAGEALLAANNPDGIYQGAGIYISLF

Radius of gyration: 21.85 Å; chains: 1; bounding box: 64×41×62 Å